Protein AF-A0A0K0DQA6-F1 (afdb_monomer)

Secondary structure (DSSP, 8-state):
--------HHHHS-HHHHHTS-HHHHHHHHHHHHHHHHHHHHHHHHHHHIIIIIHHHHHTT-S-HHHHHHHTTTHHHHHHHHHHHHHHS---

Radius of gyration: 18.57 Å; Cα contacts (8 Å, |Δi|>4): 38; chains: 1; bounding box: 52×17×42 Å

Mean predicted aligned error: 10.96 Å

InterPro domains:
  IPR000219 Dbl homology domain [PF00621] (31-82)
  IPR000219 Dbl homology domain [PS50010] (27-92)
  IPR035899 Dbl homology (DH) domain superfamily [G3DSA:1.20.900.10] (9-90)
  IPR035899 Dbl homology (DH) domain superfamily [SSF48065] (13-86)

Sequence (92 aa):
METEEALPLDQLAGLDVVQHLKSKERNRREVLKELLHTERTHVRNLEVLSGVFHKPTSWSNVVSPDVTQLFFANLDEVIQIRKGMSHQIPMQ

Foldseek 3Di:
DDPVPLPQPCVVDPVVVVVPDDPVVSVVLRVVSVVLVVLVVVLVVLVCCCVVPLVVCVVVVVDPPVVSCVVCVCSVVVSVVSVVVSVPDDPD

Nearest PDB structures (foldseek):
  1x86-assembly4_G  TM=8.949E-01  e=1.267E-03  Homo sapiens
  1txd-assembly1_A  TM=8.820E-01  e=1.714E-03  Homo sapiens
  3kz1-assembly1_A  TM=9.046E-01  e=1.184E-02  Homo sapiens
  3odo-assembly2_B  TM=9.130E-01  e=1.336E-02  Homo sapiens
  5jhh-assembly1_A  TM=8.926E-01  e=1.419E-02  Homo sapiens

Solvent-accessible surface area (backbone atoms only — not comparable to full-atom values): 5594 Å² total; per-residue (Å²): 139,78,82,78,69,83,72,59,66,76,80,76,43,63,66,75,63,60,74,72,45,56,70,71,57,51,52,51,51,50,55,50,49,51,53,52,50,54,48,52,56,49,46,50,51,52,50,50,45,39,63,68,45,52,52,48,38,61,73,68,60,78,47,58,69,73,58,48,44,65,76,47,64,61,49,70,59,54,44,52,52,55,50,54,53,60,74,70,58,81,92,125

Structure (mmCIF, N/CA/C/O backbone):
data_AF-A0A0K0DQA6-F1
#
_entry.id   AF-A0A0K0DQA6-F1
#
loop_
_atom_site.group_PDB
_atom_site.id
_atom_site.type_symbol
_atom_site.label_atom_id
_atom_site.label_alt_id
_atom_site.label_comp_id
_atom_site.label_asym_id
_atom_site.label_entity_id
_atom_site.label_seq_id
_atom_site.pdbx_PDB_ins_code
_atom_site.Cartn_x
_atom_site.Cartn_y
_atom_site.Cartn_z
_atom_site.occupancy
_atom_site.B_iso_or_equiv
_atom_site.auth_seq_id
_atom_site.auth_comp_id
_atom_site.auth_asym_id
_atom_site.auth_atom_id
_atom_site.pdbx_PDB_model_num
ATOM 1 N N . MET A 1 1 ? -11.117 3.948 -11.655 1.00 38.84 1 MET A N 1
ATOM 2 C CA . MET A 1 1 ? -10.682 4.751 -10.496 1.00 38.84 1 MET A CA 1
ATOM 3 C C . MET A 1 1 ? -11.815 4.683 -9.501 1.00 38.84 1 MET A C 1
ATOM 5 O O . MET A 1 1 ? -12.731 5.483 -9.582 1.00 38.84 1 MET A O 1
ATOM 9 N N . GLU A 1 2 ? -11.807 3.668 -8.652 1.00 39.09 2 GLU A N 1
ATOM 10 C CA . GLU A 1 2 ? -12.706 3.602 -7.506 1.00 39.09 2 GLU A CA 1
ATOM 11 C C . GLU A 1 2 ? -11.802 3.854 -6.308 1.00 39.09 2 GLU A C 1
ATOM 13 O O . GLU A 1 2 ? -11.017 2.999 -5.906 1.00 39.09 2 GLU A O 1
ATOM 18 N N . THR A 1 3 ? -11.793 5.096 -5.832 1.00 45.06 3 THR A N 1
ATOM 19 C CA . THR A 1 3 ? -11.377 5.374 -4.463 1.00 45.06 3 THR A CA 1
ATOM 20 C C . THR A 1 3 ? -12.426 4.698 -3.602 1.00 45.06 3 THR A C 1
ATOM 22 O O . THR A 1 3 ? -13.529 5.216 -3.452 1.00 45.06 3 THR A O 1
ATOM 25 N N . GLU A 1 4 ? -12.116 3.482 -3.164 1.00 50.78 4 GLU A N 1
ATOM 26 C CA . GLU A 1 4 ? -12.908 2.701 -2.223 1.00 50.78 4 GLU A CA 1
ATOM 27 C C . GLU A 1 4 ? -12.914 3.474 -0.898 1.00 50.78 4 GLU A C 1
ATOM 29 O O . GLU A 1 4 ? -12.083 3.262 -0.020 1.00 50.78 4 GLU A O 1
ATOM 34 N N . GLU A 1 5 ? -13.783 4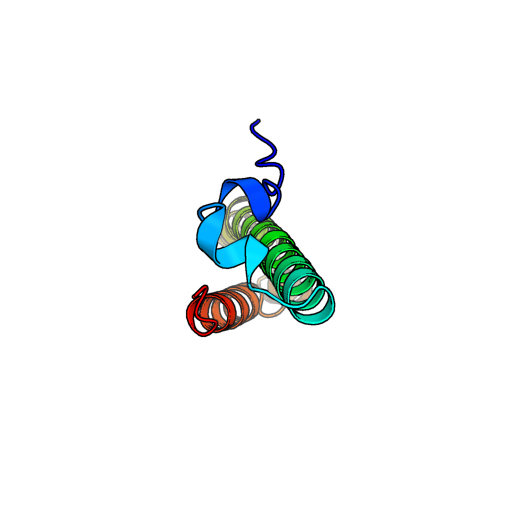.483 -0.820 1.00 48.22 5 GLU A N 1
ATOM 35 C CA . GLU A 1 5 ? -14.052 5.270 0.374 1.00 48.22 5 GLU A CA 1
ATOM 36 C C . GLU A 1 5 ? -14.412 4.279 1.481 1.00 48.22 5 GLU A C 1
ATOM 38 O O . GLU A 1 5 ? -15.338 3.477 1.334 1.00 48.22 5 GLU A O 1
ATOM 43 N N . ALA A 1 6 ? -13.639 4.267 2.567 1.00 54.78 6 ALA A N 1
ATOM 44 C CA . ALA A 1 6 ? -13.882 3.378 3.690 1.00 54.78 6 ALA A CA 1
ATOM 45 C C . ALA A 1 6 ? -15.295 3.629 4.245 1.00 54.78 6 ALA A C 1
ATOM 47 O O . ALA A 1 6 ? -15.519 4.576 4.994 1.00 54.78 6 ALA A O 1
ATOM 48 N N . LEU A 1 7 ? -16.252 2.773 3.867 1.00 58.81 7 LEU A N 1
ATOM 49 C CA . LEU A 1 7 ? -17.653 2.891 4.274 1.00 58.81 7 LEU A CA 1
ATOM 50 C C . LEU A 1 7 ? -17.745 2.991 5.809 1.00 58.81 7 LEU A C 1
ATOM 52 O O . LEU A 1 7 ? -17.056 2.226 6.493 1.00 58.81 7 LEU A O 1
ATOM 56 N N . PRO A 1 8 ? -18.581 3.866 6.388 1.00 60.34 8 PRO A N 1
ATOM 57 C CA . PRO A 1 8 ? -18.757 3.966 7.837 1.00 60.34 8 PRO A CA 1
ATOM 58 C C . PRO A 1 8 ? -19.095 2.610 8.473 1.00 60.34 8 PRO A C 1
ATOM 60 O O . PRO A 1 8 ? -19.769 1.777 7.864 1.00 60.34 8 PRO A O 1
ATOM 63 N N . LEU A 1 9 ? -18.622 2.353 9.701 1.00 58.62 9 LEU A N 1
ATOM 64 C CA . LEU A 1 9 ? -18.854 1.076 10.406 1.00 58.62 9 LEU A CA 1
ATOM 65 C C . LEU A 1 9 ? -20.342 0.702 10.486 1.00 58.62 9 LEU A C 1
ATOM 67 O O . LEU A 1 9 ? -20.685 -0.478 10.435 1.00 58.62 9 LEU A O 1
ATOM 71 N N . ASP A 1 10 ? -21.195 1.719 10.541 1.00 55.69 10 ASP A N 1
ATOM 72 C CA . ASP A 1 10 ? -22.651 1.621 10.606 1.00 55.69 10 ASP A CA 1
ATOM 73 C C . ASP A 1 10 ? -23.276 0.939 9.377 1.00 55.69 10 ASP A C 1
ATOM 75 O O . ASP A 1 10 ? -24.388 0.428 9.463 1.00 55.69 10 ASP A O 1
ATOM 79 N N . GLN A 1 11 ? -22.566 0.905 8.244 1.00 57.25 11 GLN A N 1
ATOM 80 C CA . GLN A 1 11 ? -23.004 0.212 7.027 1.00 57.25 11 GLN A CA 1
ATOM 81 C C . GLN A 1 11 ? -22.460 -1.220 6.915 1.00 57.25 11 GLN A C 1
ATOM 83 O O . GLN A 1 11 ? -22.984 -2.003 6.127 1.00 57.25 11 GLN A O 1
ATOM 88 N N . LEU A 1 12 ? -21.416 -1.574 7.677 1.00 55.25 12 LEU A N 1
ATOM 89 C CA . LEU A 1 12 ? -20.728 -2.869 7.564 1.00 55.25 12 LEU A CA 1
ATOM 90 C C . LEU A 1 12 ? -21.071 -3.836 8.707 1.00 55.25 12 LEU A C 1
ATOM 92 O O . LEU A 1 12 ? -21.035 -5.049 8.519 1.00 55.25 12 LEU A O 1
ATOM 96 N N . ALA A 1 13 ? -21.415 -3.315 9.884 1.00 54.53 13 ALA A N 1
ATOM 97 C CA . ALA A 1 13 ? -21.931 -4.100 10.996 1.00 54.53 13 ALA A CA 1
ATOM 98 C C . ALA A 1 13 ? -23.454 -3.935 11.057 1.00 54.53 13 ALA A C 1
ATOM 100 O O . ALA A 1 13 ? -23.952 -2.812 11.077 1.00 54.53 13 ALA A O 1
ATOM 101 N N . GLY A 1 14 ? -24.199 -5.046 11.094 1.00 52.81 14 GLY A N 1
ATOM 102 C CA . GLY A 1 14 ? -25.650 -5.007 11.287 1.00 52.81 14 GLY A CA 1
ATOM 103 C C . GLY A 1 14 ? -26.007 -4.120 12.484 1.00 52.81 14 GLY A C 1
ATOM 104 O O . GLY A 1 14 ? -25.377 -4.224 13.539 1.00 52.81 14 GLY A O 1
ATOM 105 N N . LEU A 1 15 ? -26.993 -3.236 12.302 1.00 52.69 15 LEU A N 1
ATOM 106 C CA . LEU A 1 15 ? -27.408 -2.190 13.252 1.00 52.69 15 LEU A CA 1
ATOM 107 C C . LEU A 1 15 ? -27.576 -2.679 14.706 1.00 52.69 15 LEU A C 1
ATOM 109 O O . LEU A 1 15 ? -27.402 -1.888 15.632 1.00 52.69 15 LEU A O 1
ATOM 113 N N . ASP A 1 16 ? -27.867 -3.966 14.917 1.00 51.84 16 ASP A N 1
ATOM 114 C CA . ASP A 1 16 ? -27.980 -4.606 16.234 1.00 51.84 16 ASP A CA 1
ATOM 115 C C . ASP A 1 16 ? -26.663 -4.674 17.024 1.00 51.84 16 ASP A C 1
ATOM 117 O O . ASP A 1 16 ? -26.655 -4.501 18.245 1.00 51.84 16 ASP A O 1
ATOM 121 N N . VAL A 1 17 ? -25.528 -4.880 16.349 1.00 56.41 17 VAL A N 1
ATOM 122 C CA . VAL A 1 17 ? -24.208 -4.965 17.001 1.00 56.41 17 VAL A CA 1
ATOM 123 C C . VAL A 1 17 ? -23.724 -3.570 17.385 1.00 56.41 17 VAL A C 1
ATOM 125 O O . VAL A 1 17 ? -23.142 -3.372 18.448 1.00 56.41 17 VAL A O 1
ATOM 128 N N . VAL A 1 18 ? -24.011 -2.577 16.544 1.00 54.41 18 VAL A N 1
ATOM 129 C CA . VAL A 1 18 ? -23.552 -1.198 16.728 1.00 54.41 18 VAL A CA 1
ATOM 130 C C . VAL A 1 18 ? -24.316 -0.477 17.844 1.00 54.41 18 VAL A C 1
ATOM 132 O O . VAL A 1 18 ? -23.719 0.306 18.582 1.00 54.41 18 VAL A O 1
ATOM 135 N N . GLN A 1 19 ? -25.604 -0.781 18.031 1.00 53.31 19 GLN A N 1
ATOM 136 C CA . GLN A 1 19 ? -26.425 -0.189 19.096 1.00 53.31 19 GLN A CA 1
ATOM 137 C C . GLN A 1 19 ? -26.016 -0.629 20.513 1.00 53.31 19 GLN A C 1
ATOM 139 O O . GLN A 1 19 ? -26.229 0.119 21.466 1.00 53.31 19 GLN A O 1
ATOM 144 N N . HIS A 1 20 ? -25.377 -1.794 20.660 1.00 56.12 20 HIS A N 1
ATOM 145 C CA . HIS A 1 20 ? -24.928 -2.316 21.958 1.00 56.12 20 HIS A CA 1
ATOM 146 C C . HIS A 1 20 ? -23.462 -1.986 22.290 1.00 56.12 20 HIS A C 1
ATOM 148 O O . HIS A 1 20 ? -23.001 -2.240 23.408 1.00 56.12 20 HIS A O 1
ATOM 154 N N . LEU A 1 21 ? -22.708 -1.399 21.355 1.00 59.44 21 LEU A N 1
ATOM 155 C CA . LEU A 1 21 ? -21.321 -1.002 21.586 1.00 59.44 21 LEU A CA 1
ATOM 156 C C . LEU A 1 21 ? -21.270 0.367 22.275 1.00 59.44 21 LEU A C 1
ATOM 158 O O . LEU A 1 21 ? -21.763 1.372 21.766 1.00 59.44 21 LEU A O 1
ATOM 162 N N . LYS A 1 22 ? -20.615 0.432 23.441 1.00 65.88 22 LYS A N 1
ATOM 163 C CA . LYS A 1 22 ? -20.324 1.707 24.121 1.00 65.88 22 LYS A CA 1
ATOM 164 C C . LYS A 1 22 ? -19.606 2.647 23.143 1.00 65.88 22 LYS A C 1
ATOM 166 O O . LYS A 1 22 ? -18.680 2.213 22.466 1.00 65.88 22 LYS A O 1
ATOM 171 N N . SER A 1 23 ? 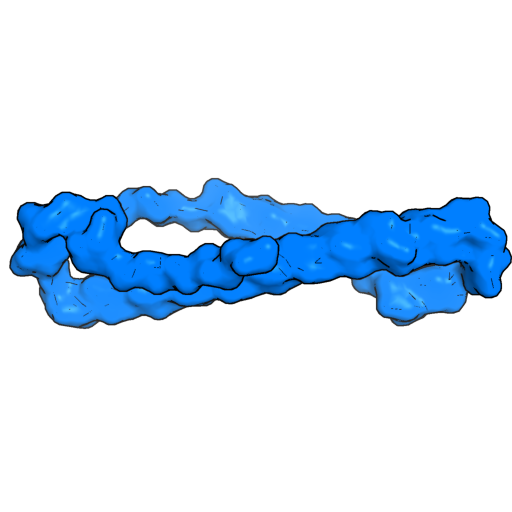-19.960 3.935 23.127 1.00 69.38 23 SER A N 1
ATOM 172 C CA . SER A 1 23 ? -19.398 4.955 22.211 1.00 69.38 23 SER A CA 1
ATOM 173 C C . SER A 1 23 ? -17.858 4.913 22.089 1.00 69.38 23 SER A C 1
ATOM 175 O O . SER A 1 23 ? -17.303 5.008 20.996 1.00 69.38 23 SER A O 1
ATOM 177 N N . LYS A 1 24 ? -17.156 4.630 23.196 1.00 73.75 24 LYS A N 1
ATOM 178 C CA . LYS A 1 24 ? -15.696 4.429 23.232 1.00 73.75 24 LYS A CA 1
ATOM 179 C C . LYS A 1 24 ? -15.203 3.258 22.365 1.00 73.75 24 LYS A C 1
ATOM 181 O O . LYS A 1 24 ? -14.162 3.365 21.727 1.00 73.75 24 LYS A O 1
ATOM 186 N N . GLU A 1 25 ? -15.927 2.145 22.357 1.00 74.69 25 GLU A N 1
ATOM 187 C CA . GLU A 1 25 ? -15.578 0.941 21.597 1.00 74.69 25 GLU A CA 1
ATOM 188 C C . GLU A 1 25 ? -15.889 1.102 20.105 1.00 74.69 25 GLU A C 1
ATOM 190 O O . GLU A 1 25 ? -15.129 0.622 19.268 1.00 74.69 25 GLU A O 1
ATOM 195 N N . ARG A 1 26 ? -16.944 1.853 19.765 1.00 73.31 26 ARG A N 1
ATOM 196 C CA . ARG A 1 26 ? -17.238 2.241 18.379 1.00 73.31 26 ARG A CA 1
ATOM 197 C C . ARG A 1 26 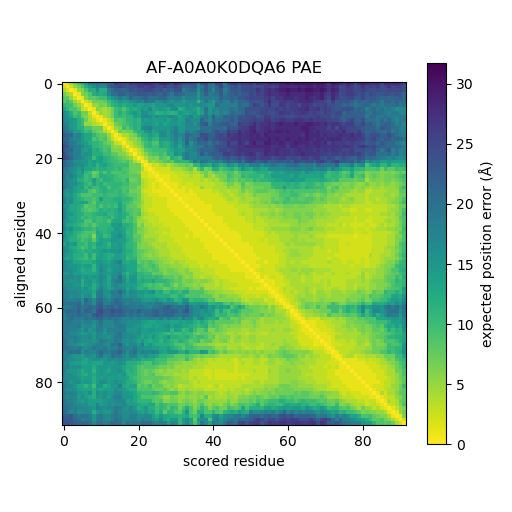? -16.092 3.059 17.785 1.00 73.31 26 ARG A C 1
ATOM 199 O O . ARG A 1 26 ? -15.543 2.669 16.761 1.00 73.31 26 ARG A O 1
ATOM 206 N N . ASN A 1 27 ? -15.668 4.108 18.492 1.00 77.69 27 ASN A N 1
ATOM 207 C CA . ASN A 1 27 ? -14.553 4.956 18.067 1.00 77.69 27 ASN A CA 1
ATOM 208 C C . ASN A 1 27 ? -13.246 4.150 17.936 1.00 77.69 27 ASN A C 1
ATOM 210 O O . ASN A 1 27 ? -12.520 4.269 16.955 1.00 77.69 27 ASN A O 1
ATOM 214 N N . ARG A 1 28 ? -12.973 3.234 18.877 1.00 81.88 28 ARG A N 1
ATOM 215 C CA . ARG A 1 28 ? -11.800 2.347 18.793 1.00 81.88 28 ARG A CA 1
ATOM 216 C C . ARG A 1 28 ? -11.815 1.479 17.528 1.00 81.88 28 ARG A C 1
ATOM 218 O O . ARG A 1 28 ? -10.775 1.310 16.896 1.00 81.88 28 ARG A O 1
ATOM 225 N N . ARG A 1 29 ? -12.971 0.908 17.175 1.00 77.44 29 ARG A N 1
ATOM 226 C CA . ARG A 1 29 ? -13.132 0.085 15.965 1.00 77.44 29 ARG A CA 1
ATOM 227 C C . ARG A 1 29 ? -13.019 0.914 14.688 1.00 77.44 29 ARG A C 1
ATOM 229 O O . ARG A 1 29 ? -12.455 0.427 13.716 1.00 77.44 29 ARG A O 1
ATOM 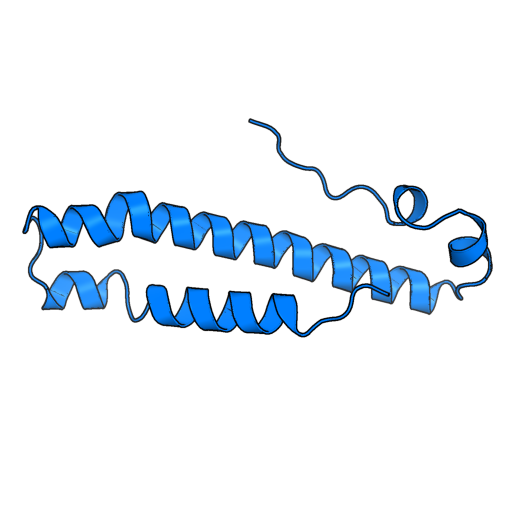236 N N . GLU A 1 30 ? -13.511 2.146 14.699 1.00 81.88 30 GLU A N 1
ATOM 237 C CA . GLU A 1 30 ? -13.427 3.073 13.568 1.00 81.88 30 GLU A CA 1
ATOM 238 C C . GLU A 1 30 ? -11.984 3.495 13.283 1.00 81.88 30 GLU A C 1
ATOM 240 O O . GLU A 1 30 ? -11.509 3.294 12.168 1.00 81.88 30 GLU A O 1
ATOM 245 N N . VAL A 1 31 ? -11.244 3.918 14.312 1.00 84.75 31 VAL A N 1
ATOM 246 C CA . VAL A 1 31 ? -9.812 4.240 14.191 1.00 84.75 31 VAL A CA 1
ATOM 247 C C . VAL A 1 31 ? -9.010 3.027 13.713 1.00 84.75 31 VAL A C 1
ATOM 249 O O . VAL A 1 31 ? -8.137 3.151 12.857 1.00 84.75 31 VAL A O 1
ATOM 252 N N . LEU A 1 32 ? -9.311 1.827 14.228 1.00 82.56 32 LEU A N 1
ATOM 253 C CA . LEU A 1 32 ? -8.643 0.603 13.780 1.00 82.56 32 LEU A CA 1
ATOM 254 C C . LEU A 1 32 ? -8.956 0.288 12.310 1.00 82.56 32 LEU A C 1
ATOM 256 O O . LEU A 1 32 ? -8.063 -0.108 11.561 1.00 82.56 32 LEU A O 1
ATOM 260 N N . LYS A 1 33 ? -10.215 0.462 11.896 1.00 82.94 33 LYS A N 1
ATOM 261 C CA . LYS A 1 33 ? -10.650 0.252 10.514 1.00 82.94 33 LYS A CA 1
ATOM 262 C C . LYS A 1 33 ? -9.950 1.220 9.565 1.00 82.94 33 LYS A C 1
ATOM 264 O O . LYS A 1 33 ? -9.459 0.783 8.528 1.00 82.94 33 LYS A O 1
ATOM 269 N N . GLU A 1 34 ? -9.877 2.496 9.923 1.00 85.88 34 GLU A N 1
ATOM 270 C CA . GLU A 1 34 ? -9.188 3.518 9.137 1.00 85.88 34 GLU A CA 1
ATOM 271 C C . GLU A 1 34 ? -7.687 3.228 9.034 1.00 85.88 34 GLU A C 1
ATOM 273 O O . GLU A 1 34 ? -7.132 3.237 7.936 1.00 85.88 34 GLU A O 1
ATOM 278 N N . LEU A 1 35 ? -7.038 2.879 10.149 1.00 87.44 35 LEU A N 1
ATOM 279 C CA . LEU A 1 35 ? -5.625 2.500 10.161 1.00 87.44 35 LEU A CA 1
ATOM 280 C C . LEU A 1 35 ? -5.356 1.309 9.231 1.00 87.44 35 LEU A C 1
ATOM 282 O O . LEU A 1 35 ? -4.426 1.335 8.433 1.00 87.44 35 LEU A O 1
ATOM 286 N N . LEU A 1 36 ? -6.190 0.269 9.292 1.00 84.12 36 LEU A N 1
ATOM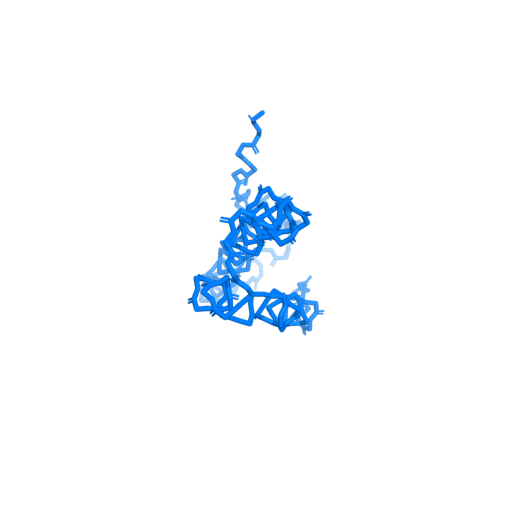 287 C CA . LEU A 1 36 ? -6.046 -0.898 8.421 1.00 84.12 36 LEU A CA 1
ATOM 288 C C . LEU A 1 36 ? -6.317 -0.569 6.954 1.00 84.12 36 LEU A C 1
ATOM 290 O O . LEU A 1 36 ? -5.641 -1.098 6.074 1.00 84.12 36 LEU A O 1
ATOM 294 N N . HIS A 1 37 ? -7.310 0.272 6.678 1.00 84.19 37 HIS A N 1
ATOM 295 C CA . HIS A 1 37 ? -7.638 0.683 5.320 1.00 84.19 37 HIS A CA 1
ATOM 296 C C . HIS A 1 37 ? -6.505 1.512 4.703 1.00 84.19 37 HIS A C 1
ATOM 298 O O . HIS A 1 37 ? -6.026 1.197 3.614 1.00 84.19 37 HIS A O 1
ATOM 304 N N . THR A 1 38 ? -6.023 2.524 5.423 1.00 89.19 38 THR A N 1
ATOM 305 C CA . THR A 1 38 ? -4.902 3.362 4.982 1.00 89.19 38 THR A CA 1
ATOM 306 C C . THR A 1 38 ? -3.621 2.544 4.816 1.00 89.19 38 THR A C 1
ATOM 308 O O . THR A 1 38 ? -2.922 2.713 3.818 1.00 89.19 38 THR A O 1
ATOM 311 N N . GLU A 1 39 ? -3.359 1.579 5.702 1.00 87.50 39 GLU A N 1
ATOM 312 C CA . GLU A 1 39 ? -2.227 0.657 5.575 1.00 87.50 39 GLU A CA 1
ATOM 313 C C . GLU A 1 39 ? -2.353 -0.259 4.347 1.00 87.50 39 GLU A C 1
ATOM 315 O O . GLU A 1 39 ? -1.381 -0.448 3.617 1.00 87.50 39 GLU A O 1
ATOM 320 N N . ARG A 1 40 ? -3.545 -0.796 4.050 1.00 86.44 40 ARG A N 1
ATOM 321 C CA . ARG A 1 40 ? -3.779 -1.594 2.829 1.00 86.44 40 ARG A CA 1
ATOM 322 C C . ARG A 1 40 ? -3.532 -0.777 1.567 1.00 86.44 40 ARG A C 1
ATOM 324 O O . ARG A 1 40 ? -2.871 -1.263 0.649 1.00 86.44 40 ARG A O 1
ATOM 331 N N . THR A 1 41 ? -4.005 0.465 1.540 1.00 89.56 41 THR A N 1
ATOM 332 C CA . THR A 1 41 ? -3.740 1.403 0.443 1.00 89.56 41 THR A CA 1
ATOM 333 C C . THR A 1 41 ? -2.245 1.702 0.324 1.00 89.56 41 THR A C 1
ATOM 335 O O . THR A 1 41 ? -1.699 1.703 -0.780 1.00 89.56 41 THR A O 1
ATOM 338 N N . HIS A 1 42 ? -1.544 1.874 1.446 1.00 90.31 42 HIS A N 1
ATOM 339 C CA . HIS A 1 42 ? -0.098 2.073 1.450 1.00 90.31 42 HIS A CA 1
ATOM 340 C C . HIS A 1 42 ? 0.655 0.858 0.890 1.00 90.31 42 HIS A C 1
ATOM 342 O O . HIS A 1 42 ? 1.471 1.012 -0.019 1.00 90.31 42 HIS A O 1
ATOM 348 N N . VAL A 1 43 ? 0.330 -0.356 1.345 1.00 90.62 43 VAL A N 1
ATOM 349 C CA . VAL A 1 43 ? 0.892 -1.607 0.812 1.00 90.62 43 VAL A CA 1
ATOM 350 C C . VAL A 1 43 ? 0.623 -1.729 -0.684 1.00 90.62 43 VAL A C 1
ATOM 352 O O . VAL A 1 43 ? 1.533 -2.064 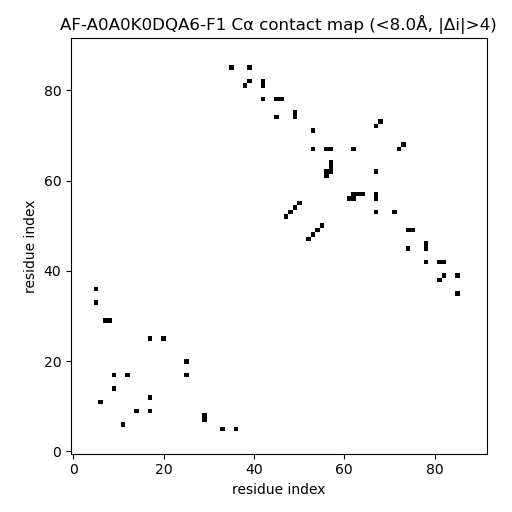-1.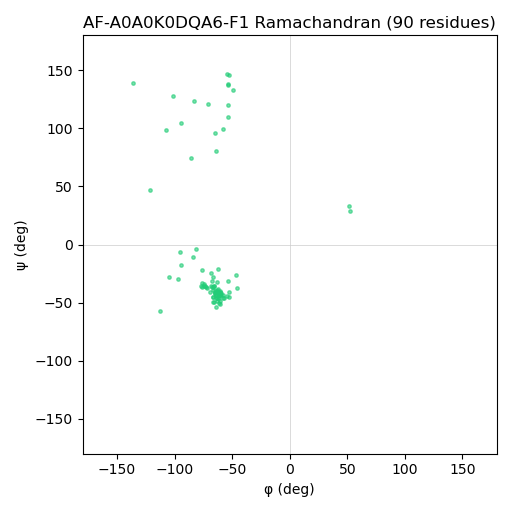439 1.00 90.62 43 VAL A O 1
ATOM 355 N N . ARG A 1 44 ? -0.592 -1.409 -1.140 1.00 89.94 44 ARG A N 1
ATOM 356 C CA . ARG A 1 44 ? -0.936 -1.4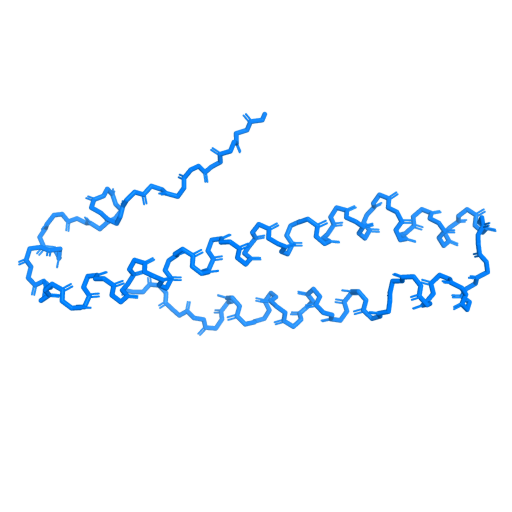40 -2.564 1.00 89.94 44 ARG A CA 1
ATOM 357 C C . ARG A 1 44 ? -0.076 -0.479 -3.383 1.00 89.94 44 ARG A C 1
ATOM 359 O O . ARG A 1 44 ? 0.408 -0.852 -4.449 1.00 89.94 44 ARG A O 1
ATOM 366 N N . ASN A 1 45 ? 0.163 0.727 -2.877 1.00 90.81 45 ASN A N 1
ATOM 367 C CA . ASN A 1 45 ? 1.050 1.690 -3.528 1.00 90.81 45 ASN A CA 1
ATOM 368 C C . ASN A 1 45 ? 2.495 1.173 -3.598 1.00 90.81 45 ASN A C 1
ATOM 370 O O . ASN A 1 45 ? 3.141 1.317 -4.635 1.00 90.81 45 ASN A O 1
ATOM 374 N N . LEU A 1 46 ? 2.986 0.519 -2.541 1.00 90.25 46 LEU A N 1
ATOM 375 C CA . LEU A 1 46 ? 4.311 -0.110 -2.534 1.00 90.25 46 LEU A CA 1
ATOM 376 C C . LEU A 1 46 ? 4.407 -1.283 -3.525 1.00 90.25 46 LEU A C 1
ATOM 378 O O . LEU A 1 46 ? 5.438 -1.451 -4.171 1.00 90.25 46 LEU A O 1
ATOM 382 N N . GLU A 1 47 ? 3.344 -2.068 -3.713 1.00 90.19 47 GLU A N 1
ATOM 383 C CA . GLU A 1 47 ? 3.307 -3.110 -4.748 1.00 90.19 47 GLU A CA 1
ATOM 384 C C . GLU A 1 47 ? 3.373 -2.533 -6.160 1.00 90.19 47 GLU A C 1
ATOM 386 O O . GLU A 1 47 ? 4.069 -3.082 -7.014 1.00 90.19 47 GLU A O 1
ATOM 391 N N . VAL A 1 48 ? 2.652 -1.437 -6.415 1.00 92.31 48 VAL A N 1
ATOM 392 C CA . VAL A 1 48 ? 2.712 -0.728 -7.700 1.00 92.31 48 VAL A CA 1
ATOM 393 C C . VAL A 1 48 ? 4.116 -0.168 -7.911 1.00 92.31 48 VAL A C 1
ATOM 395 O O . VAL A 1 48 ? 4.680 -0.346 -8.989 1.00 92.31 48 VAL A O 1
ATOM 398 N N . LEU A 1 49 ? 4.720 0.422 -6.875 1.00 91.00 49 LEU A N 1
ATOM 399 C CA . LEU A 1 49 ? 6.109 0.875 -6.905 1.00 91.00 49 LEU A CA 1
ATOM 400 C C . LEU A 1 49 ? 7.064 -0.283 -7.246 1.00 91.00 49 LEU A C 1
ATOM 402 O O . LEU A 1 49 ? 7.905 -0.151 -8.135 1.00 91.00 49 LEU A O 1
ATOM 406 N N . SER A 1 50 ? 6.889 -1.443 -6.606 1.00 88.56 50 SER A N 1
ATOM 407 C CA . SER A 1 50 ? 7.699 -2.637 -6.871 1.00 88.56 50 SER A CA 1
ATOM 408 C C . SER A 1 50 ? 7.503 -3.149 -8.308 1.00 88.56 50 SER A C 1
ATOM 410 O O . SER A 1 50 ? 8.466 -3.425 -9.024 1.00 88.56 50 SER A O 1
ATOM 412 N N . GLY A 1 51 ? 6.258 -3.234 -8.779 1.00 87.94 51 GLY A N 1
ATOM 413 C CA . GLY A 1 51 ? 5.918 -3.780 -10.093 1.00 87.94 51 GLY A CA 1
ATOM 414 C C . GLY A 1 51 ? 6.265 -2.879 -11.279 1.00 87.94 51 GLY A C 1
ATOM 415 O O . GLY A 1 51 ? 6.649 -3.393 -12.325 1.00 87.94 51 GLY A O 1
ATOM 416 N N . VAL A 1 52 ? 6.133 -1.559 -11.129 1.00 89.06 52 VAL A N 1
ATOM 417 C CA . VAL A 1 52 ? 6.311 -0.586 -12.223 1.00 89.06 52 VAL A CA 1
ATOM 418 C C . VAL A 1 52 ? 7.709 0.029 -12.224 1.00 89.06 52 VAL A C 1
ATOM 420 O O . VAL A 1 52 ? 8.221 0.356 -13.291 1.00 89.06 52 VAL A O 1
ATOM 423 N N . PHE A 1 53 ? 8.353 0.152 -11.061 1.00 86.69 53 PHE A N 1
ATOM 424 C CA . PHE A 1 53 ? 9.669 0.784 -10.956 1.00 86.69 53 PHE A CA 1
ATOM 425 C C . PHE A 1 53 ? 10.757 -0.215 -10.567 1.00 86.69 53 PHE A C 1
ATOM 427 O O . PHE A 1 53 ? 11.704 -0.386 -11.328 1.00 86.69 53 PHE A O 1
ATOM 434 N N . HIS A 1 54 ? 10.627 -0.924 -9.443 1.00 85.25 54 HIS A N 1
ATOM 435 C CA . HIS A 1 54 ? 11.711 -1.778 -8.929 1.00 85.25 54 HIS A CA 1
ATOM 436 C C . HIS A 1 54 ? 12.057 -2.955 -9.865 1.00 85.25 54 HIS A C 1
ATOM 438 O O . HIS A 1 54 ? 13.207 -3.114 -10.287 1.00 85.25 54 HIS A O 1
ATOM 444 N N . LYS A 1 55 ? 11.063 -3.765 -10.253 1.00 85.88 55 LYS A N 1
ATOM 445 C CA . LYS A 1 55 ? 11.278 -4.927 -11.137 1.00 85.88 55 LYS A CA 1
ATOM 446 C C . LYS A 1 55 ? 11.709 -4.513 -12.548 1.00 85.88 55 LYS A C 1
ATOM 448 O O . LYS A 1 55 ? 12.691 -5.062 -13.040 1.00 85.88 55 LYS A O 1
ATOM 453 N N . PRO A 1 56 ? 11.080 -3.516 -13.199 1.00 86.38 56 PRO A N 1
ATOM 454 C CA . PRO A 1 56 ? 11.518 -3.100 -14.526 1.00 86.38 56 PRO A CA 1
ATOM 455 C C . PRO A 1 56 ? 12.910 -2.463 -14.521 1.00 86.38 56 PRO A C 1
ATOM 457 O O . PRO A 1 56 ? 13.684 -2.730 -15.436 1.00 86.38 56 PRO A O 1
ATOM 460 N N . THR A 1 57 ? 13.274 -1.688 -13.490 1.00 83.06 57 THR A N 1
ATOM 461 C CA . THR A 1 57 ? 14.614 -1.072 -13.378 1.00 83.06 57 THR A CA 1
ATOM 462 C C . THR A 1 57 ? 15.710 -2.125 -13.231 1.00 83.06 57 THR A C 1
ATOM 464 O O . THR A 1 57 ? 16.752 -2.014 -13.875 1.00 83.06 57 THR A O 1
ATOM 467 N N . SER A 1 58 ? 15.457 -3.182 -12.452 1.00 78.69 58 SER A N 1
ATOM 468 C CA . SER A 1 58 ? 16.413 -4.285 -12.293 1.00 78.69 58 SER A CA 1
ATOM 469 C C . SER A 1 58 ? 16.526 -5.162 -13.546 1.00 78.69 58 SER A C 1
ATOM 471 O O . SER A 1 58 ? 17.627 -5.569 -13.904 1.00 78.69 58 SER A O 1
ATOM 473 N N . TRP A 1 59 ? 15.427 -5.418 -14.265 1.00 84.00 59 TRP A N 1
ATOM 474 C CA . TRP A 1 59 ? 15.448 -6.228 -15.495 1.00 84.00 59 TRP A CA 1
ATOM 475 C C . TRP A 1 59 ? 16.044 -5.511 -16.705 1.00 84.00 59 TRP A C 1
ATOM 477 O O . TRP A 1 59 ? 16.703 -6.136 -17.529 1.00 84.00 59 TRP A O 1
ATOM 487 N N . SER A 1 60 ? 15.810 -4.205 -16.826 1.00 82.44 60 SER A N 1
ATOM 488 C CA . SER A 1 60 ? 16.341 -3.392 -17.928 1.00 82.44 60 SER A CA 1
ATOM 489 C C . SER A 1 60 ? 17.791 -2.950 -17.707 1.00 82.44 60 SER A C 1
ATOM 491 O O . SER A 1 60 ? 18.380 -2.346 -18.601 1.00 82.44 60 SER A O 1
ATOM 493 N N . ASN A 1 61 ? 18.372 -3.262 -16.538 1.00 77.19 61 ASN A N 1
ATOM 494 C CA . ASN A 1 61 ? 19.728 -2.883 -16.131 1.00 77.19 61 ASN A CA 1
ATOM 495 C C . ASN A 1 61 ? 19.995 -1.368 -16.271 1.00 77.19 61 ASN A C 1
ATOM 497 O O . ASN A 1 61 ? 21.122 -0.939 -16.509 1.00 77.19 61 ASN A O 1
ATOM 501 N N . VAL A 1 62 ? 18.936 -0.554 -16.147 1.00 78.94 62 VAL A N 1
ATOM 502 C CA . VAL A 1 62 ? 18.984 0.915 -16.287 1.00 78.94 62 VAL A CA 1
ATOM 503 C C . VAL A 1 62 ? 19.803 1.545 -15.163 1.00 78.94 62 VAL A C 1
ATOM 505 O O . VAL A 1 62 ? 20.402 2.602 -15.344 1.00 78.94 62 VAL A O 1
ATOM 508 N N . VAL A 1 63 ? 19.842 0.890 -14.003 1.00 79.88 63 VAL A N 1
ATOM 509 C CA . VAL A 1 63 ? 20.563 1.339 -12.815 1.00 79.88 63 VAL A CA 1
ATOM 510 C C . VAL A 1 63 ? 21.290 0.143 -12.205 1.00 79.88 63 VAL A C 1
ATOM 512 O O . VAL A 1 63 ? 20.724 -0.947 -12.128 1.00 79.88 63 VAL A O 1
ATOM 515 N N . SER A 1 64 ? 22.531 0.341 -11.748 1.00 83.44 64 SER A N 1
ATOM 516 C CA . SER A 1 64 ? 23.298 -0.709 -11.074 1.00 83.44 64 SER A CA 1
ATOM 517 C C . SER A 1 64 ? 22.518 -1.300 -9.886 1.00 83.44 64 SER A C 1
ATOM 519 O O . SER A 1 64 ? 21.803 -0.558 -9.199 1.00 83.44 64 SER A O 1
ATOM 521 N N . PRO A 1 65 ? 22.677 -2.602 -9.590 1.00 79.44 65 PRO A N 1
ATOM 522 C CA . PRO A 1 65 ? 21.992 -3.257 -8.474 1.00 79.44 65 PRO A CA 1
ATOM 523 C C . PRO A 1 65 ? 22.188 -2.536 -7.134 1.00 79.44 65 PRO A C 1
ATOM 525 O O . PRO A 1 65 ? 21.217 -2.327 -6.414 1.00 79.44 65 PRO A O 1
ATOM 528 N N . ASP A 1 66 ? 23.405 -2.057 -6.858 1.00 83.56 66 ASP A N 1
ATOM 529 C CA . ASP A 1 66 ? 23.746 -1.341 -5.618 1.00 83.56 66 ASP A CA 1
ATOM 530 C C . ASP A 1 66 ? 22.923 -0.059 -5.436 1.00 83.56 66 ASP A C 1
ATOM 532 O O . ASP A 1 66 ? 22.427 0.254 -4.353 1.00 83.56 66 ASP A O 1
ATOM 536 N N . VAL A 1 67 ? 22.734 0.685 -6.526 1.00 82.69 67 VAL A N 1
ATOM 537 C CA . VAL A 1 67 ? 21.975 1.938 -6.528 1.00 82.69 67 VAL A CA 1
ATOM 538 C C . VAL A 1 67 ? 20.471 1.650 -6.487 1.00 82.69 67 VAL A C 1
ATOM 540 O O . VAL A 1 67 ? 19.725 2.348 -5.805 1.00 82.69 67 VAL A O 1
ATOM 543 N N . THR A 1 68 ? 20.017 0.582 -7.144 1.00 82.31 68 THR A N 1
ATOM 544 C CA . THR A 1 68 ? 18.624 0.113 -7.058 1.00 82.31 68 THR A CA 1
ATOM 545 C C . THR A 1 68 ? 18.263 -0.288 -5.627 1.00 82.31 68 THR A C 1
ATOM 547 O O . THR A 1 68 ? 17.197 0.085 -5.138 1.00 82.31 68 THR A O 1
ATOM 550 N N . GLN A 1 69 ? 19.167 -0.973 -4.922 1.00 82.94 69 GLN A N 1
ATOM 551 C CA . GLN A 1 69 ? 18.983 -1.345 -3.521 1.00 82.94 69 GLN A CA 1
ATOM 552 C C . GLN A 1 69 ? 18.979 -0.124 -2.590 1.00 82.94 69 GLN A C 1
ATOM 554 O O . GLN A 1 69 ? 18.265 -0.127 -1.591 1.00 82.94 69 GLN A O 1
ATOM 559 N N . LEU A 1 70 ? 19.714 0.941 -2.927 1.00 84.94 70 LEU A N 1
ATOM 560 C CA . LEU A 1 70 ? 19.658 2.206 -2.191 1.00 84.94 70 LEU A CA 1
ATOM 561 C C . LEU A 1 70 ? 18.311 2.926 -2.380 1.00 84.94 70 LEU A C 1
ATOM 563 O O . LEU A 1 70 ? 17.761 3.460 -1.419 1.00 84.94 70 LEU A O 1
ATOM 567 N N . PHE A 1 71 ? 17.764 2.926 -3.601 1.00 84.75 71 PHE A N 1
ATOM 568 C CA . PHE A 1 71 ? 16.469 3.551 -3.898 1.00 84.75 71 PHE A CA 1
ATOM 569 C C . PHE A 1 71 ? 15.273 2.768 -3.341 1.00 84.75 71 PHE A C 1
ATOM 571 O O . PHE A 1 71 ? 14.297 3.373 -2.901 1.00 84.75 71 PHE A O 1
ATOM 578 N N . PHE A 1 72 ? 15.342 1.435 -3.348 1.00 85.56 72 PHE A N 1
ATOM 579 C CA . PHE A 1 72 ? 14.252 0.539 -2.948 1.00 85.56 72 PHE A CA 1
ATOM 580 C C . PHE A 1 72 ? 14.667 -0.388 -1.798 1.00 85.56 72 PHE A C 1
ATOM 582 O O . PHE A 1 72 ? 14.438 -1.598 -1.848 1.00 85.56 72 PHE A O 1
ATOM 589 N N . ALA A 1 73 ? 15.287 0.181 -0.762 1.00 84.81 73 ALA A N 1
ATOM 590 C CA . ALA A 1 73 ? 15.849 -0.567 0.360 1.00 84.81 73 ALA A CA 1
ATOM 591 C C . ALA A 1 73 ? 14.820 -1.515 1.000 1.00 84.81 73 ALA A C 1
ATOM 593 O O . ALA A 1 73 ? 13.865 -1.082 1.646 1.00 84.81 73 ALA A O 1
ATOM 594 N N . ASN A 1 74 ? 15.032 -2.818 0.796 1.00 85.38 74 ASN A N 1
ATOM 595 C CA . ASN A 1 74 ? 14.219 -3.919 1.315 1.00 85.38 74 ASN A CA 1
ATOM 596 C C . ASN A 1 74 ? 12.709 -3.775 1.041 1.00 85.38 74 ASN A C 1
ATOM 598 O O . ASN A 1 74 ? 11.880 -4.224 1.834 1.00 85.38 74 ASN A O 1
ATOM 602 N N . LEU A 1 75 ? 12.334 -3.170 -0.092 1.00 87.00 75 LEU A N 1
ATOM 603 C CA . LEU A 1 75 ? 10.935 -2.897 -0.435 1.00 87.00 75 LEU A CA 1
ATOM 604 C C . LEU A 1 75 ? 10.046 -4.150 -0.350 1.00 87.00 75 LEU A C 1
ATOM 606 O O . LEU A 1 75 ? 8.961 -4.100 0.230 1.00 87.00 75 LEU A O 1
ATOM 610 N N . ASP A 1 76 ? 10.512 -5.281 -0.882 1.00 85.75 76 ASP A N 1
ATOM 611 C CA . ASP A 1 76 ? 9.746 -6.531 -0.884 1.00 85.75 76 ASP A CA 1
ATOM 612 C C . ASP A 1 76 ? 9.557 -7.105 0.536 1.00 85.75 76 ASP A C 1
ATOM 614 O O . ASP A 1 76 ? 8.472 -7.590 0.869 1.00 85.75 76 ASP A O 1
ATOM 618 N N . GLU A 1 77 ? 10.564 -6.977 1.406 1.00 88.75 77 GLU A N 1
ATOM 619 C CA . GLU A 1 77 ? 10.493 -7.400 2.811 1.00 88.75 77 GLU A CA 1
ATOM 620 C C . GLU A 1 77 ? 9.497 -6.534 3.596 1.00 88.75 77 GLU A C 1
ATOM 622 O O . GLU A 1 77 ? 8.632 -7.056 4.303 1.00 88.75 77 GLU A O 1
ATOM 627 N N . VAL A 1 78 ? 9.542 -5.210 3.408 1.00 89.75 78 VAL A N 1
ATOM 628 C CA . VAL A 1 78 ? 8.603 -4.270 4.041 1.00 89.75 78 VAL A CA 1
ATOM 629 C C . VAL A 1 78 ? 7.161 -4.571 3.626 1.00 89.75 78 VAL A C 1
ATOM 631 O O . VAL A 1 78 ? 6.267 -4.597 4.477 1.00 89.75 78 VAL A O 1
ATOM 634 N N . ILE A 1 79 ? 6.922 -4.845 2.340 1.00 89.19 79 ILE A N 1
ATOM 635 C CA . ILE A 1 79 ? 5.601 -5.243 1.834 1.00 89.19 79 ILE A CA 1
ATOM 636 C C . ILE A 1 79 ? 5.144 -6.548 2.497 1.00 89.19 79 ILE A C 1
ATOM 638 O O . ILE A 1 79 ? 3.995 -6.646 2.938 1.00 89.19 79 ILE A O 1
ATOM 642 N N . GLN A 1 80 ? 6.022 -7.549 2.590 1.00 89.19 80 GLN A N 1
ATOM 643 C CA . GLN A 1 80 ? 5.690 -8.848 3.171 1.00 89.19 80 GLN A CA 1
ATOM 644 C C . GLN A 1 80 ? 5.345 -8.745 4.662 1.00 89.19 80 GLN A C 1
ATOM 646 O O . GLN A 1 80 ? 4.342 -9.321 5.095 1.00 89.19 80 GLN A O 1
ATOM 651 N N . ILE A 1 81 ? 6.118 -7.976 5.434 1.00 89.44 81 ILE A N 1
ATOM 652 C CA . ILE A 1 81 ? 5.873 -7.749 6.865 1.00 89.44 81 ILE A CA 1
ATOM 653 C C . ILE A 1 81 ? 4.515 -7.071 7.074 1.00 89.44 81 ILE A C 1
ATOM 655 O O . ILE A 1 81 ? 3.689 -7.566 7.844 1.00 89.44 81 ILE A O 1
ATOM 659 N N . ARG A 1 82 ? 4.245 -5.979 6.348 1.00 86.31 82 ARG A N 1
ATOM 660 C CA . ARG A 1 82 ? 2.993 -5.212 6.477 1.00 86.31 82 ARG A CA 1
ATOM 661 C C . ARG A 1 82 ? 1.767 -6.032 6.083 1.00 86.31 82 ARG A C 1
ATOM 663 O O . ARG A 1 82 ? 0.748 -6.009 6.776 1.00 86.31 82 ARG A O 1
ATOM 670 N N . LYS A 1 83 ? 1.876 -6.847 5.028 1.00 85.62 83 LYS A N 1
ATOM 671 C CA . LYS A 1 83 ? 0.838 -7.827 4.683 1.00 85.62 83 LYS A CA 1
ATOM 672 C C . LYS A 1 83 ? 0.626 -8.832 5.805 1.00 85.62 83 LYS A C 1
ATOM 674 O O . LYS A 1 83 ? -0.518 -9.061 6.184 1.00 85.62 83 LYS A O 1
ATOM 679 N N . GLY A 1 84 ? 1.692 -9.425 6.339 1.00 84.62 84 GLY A N 1
ATOM 680 C CA . GLY A 1 84 ? 1.603 -10.382 7.443 1.00 84.62 84 GLY A CA 1
ATOM 681 C C . GLY A 1 84 ? 0.860 -9.806 8.650 1.00 84.62 84 GLY A C 1
ATOM 682 O O . GLY A 1 84 ? -0.048 -10.449 9.172 1.00 84.62 84 GLY A O 1
ATOM 683 N N . MET A 1 85 ? 1.165 -8.560 9.018 1.00 81.38 85 MET A N 1
ATOM 684 C CA . MET A 1 85 ? 0.488 -7.841 10.101 1.00 81.38 85 MET A CA 1
ATOM 685 C C . MET A 1 85 ? -1.010 -7.640 9.831 1.00 81.38 85 MET A C 1
ATOM 687 O O . MET A 1 85 ? -1.826 -7.891 10.715 1.00 81.38 85 MET A O 1
ATOM 691 N N . SER A 1 86 ? -1.400 -7.255 8.609 1.00 77.12 86 SER A N 1
ATOM 692 C CA . SER A 1 86 ? -2.817 -7.050 8.264 1.00 77.12 86 SER A CA 1
ATOM 693 C C . SER A 1 86 ? -3.652 -8.337 8.356 1.00 77.12 86 SER A C 1
ATOM 695 O O . SER A 1 86 ? -4.819 -8.278 8.735 1.00 77.12 86 SER A O 1
ATOM 697 N N . HIS A 1 87 ? -3.064 -9.504 8.066 1.00 76.31 87 HIS A N 1
ATOM 698 C CA . HIS A 1 87 ? -3.758 -10.795 8.174 1.00 76.31 87 HIS A CA 1
ATOM 699 C C . HIS A 1 87 ? -3.902 -11.293 9.623 1.00 76.31 87 HIS A C 1
ATOM 701 O O . HIS A 1 87 ? -4.773 -12.116 9.892 1.00 76.31 87 HIS A O 1
ATOM 707 N N . GLN A 1 88 ? -3.068 -10.814 10.553 1.00 72.69 88 GLN A N 1
ATOM 708 C CA . GLN A 1 88 ? -3.101 -11.218 11.966 1.00 72.69 88 GLN A CA 1
ATOM 709 C C . GLN A 1 88 ? -4.120 -10.438 12.807 1.00 72.69 88 GLN A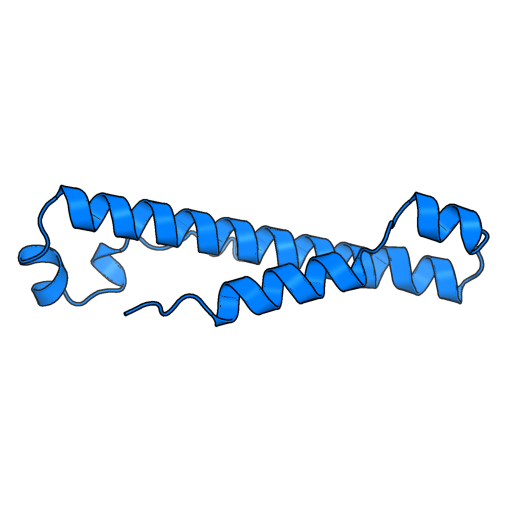 C 1
ATOM 711 O O . GLN A 1 88 ? -4.363 -10.819 13.950 1.00 72.69 88 GLN A O 1
ATOM 716 N N . ILE A 1 89 ? -4.713 -9.362 12.278 1.00 66.06 89 ILE A N 1
ATOM 717 C CA . ILE A 1 89 ? -5.701 -8.551 12.999 1.00 66.06 89 ILE A CA 1
ATOM 718 C C . ILE A 1 89 ? -7.114 -9.046 12.639 1.00 66.06 89 ILE A C 1
ATOM 720 O O . ILE A 1 89 ? -7.598 -8.761 11.540 1.00 66.06 89 ILE A O 1
ATOM 724 N N . PRO A 1 90 ? -7.801 -9.789 13.530 1.00 55.78 90 PRO A N 1
ATOM 725 C CA . PRO A 1 90 ? -9.153 -10.265 13.269 1.00 55.78 90 PRO A CA 1
ATOM 726 C C . PRO A 1 90 ? -10.153 -9.101 13.301 1.00 55.78 90 PRO A C 1
ATOM 728 O O . PRO A 1 90 ? -10.314 -8.424 14.315 1.00 55.78 90 PRO A O 1
ATOM 731 N N . MET A 1 91 ? -10.851 -8.892 12.185 1.00 56.16 91 MET A N 1
ATOM 732 C CA . MET A 1 91 ? -11.983 -7.965 12.063 1.00 56.16 91 MET A CA 1
ATOM 733 C C . MET A 1 91 ? -13.278 -8.681 12.494 1.00 56.16 91 MET A C 1
ATOM 735 O O . MET A 1 91 ? -14.055 -9.103 11.640 1.00 56.16 91 MET A O 1
ATOM 739 N N . GLN A 1 92 ? -13.463 -8.889 13.805 1.00 47.59 92 GLN A N 1
ATOM 740 C CA . GLN A 1 92 ? -14.695 -9.428 14.416 1.00 47.59 92 GLN A CA 1
ATOM 741 C C . GLN A 1 92 ? -15.490 -8.313 15.122 1.00 47.59 92 GLN A C 1
ATOM 743 O O . GLN A 1 92 ? -14.910 -7.545 15.927 1.00 47.59 92 GLN A O 1
#

pLDDT: mean 75.68, std 14.63, range [38.84, 92.31]

Organism: Angiostrongylus cantonensis (NCBI:txid6313)